Protein AF-A0A8S2GEE4-F1 (afdb_monomer)

Structure (mmCIF, N/CA/C/O backbone):
data_AF-A0A8S2GEE4-F1
#
_entry.id   AF-A0A8S2GEE4-F1
#
loop_
_atom_site.group_PDB
_atom_site.id
_atom_site.type_symbol
_atom_site.label_atom_id
_atom_site.label_alt_id
_atom_site.label_comp_id
_atom_site.label_asym_id
_atom_site.label_entity_id
_atom_site.label_seq_id
_atom_site.pdbx_PDB_ins_code
_atom_site.Cartn_x
_atom_site.Cartn_y
_atom_site.Cartn_z
_atom_site.occupancy
_atom_site.B_iso_or_equiv
_atom_site.auth_seq_id
_atom_site.auth_comp_id
_atom_site.auth_asym_id
_atom_site.auth_atom_id
_atom_site.pdbx_PDB_model_num
ATOM 1 N N . PHE A 1 1 ? 3.196 -9.574 0.896 1.00 97.12 1 PHE A N 1
ATOM 2 C CA . PHE A 1 1 ? 2.752 -9.248 -0.473 1.00 97.12 1 PHE A CA 1
ATOM 3 C C . PHE A 1 1 ? 3.661 -9.980 -1.449 1.00 97.12 1 PHE A C 1
ATOM 5 O O . PHE A 1 1 ? 4.773 -10.315 -1.057 1.00 97.12 1 PHE A O 1
ATOM 12 N N . SER A 1 2 ? 3.199 -10.262 -2.664 1.00 97.75 2 SER A N 1
ATOM 13 C CA . SER A 1 2 ? 4.023 -10.790 -3.757 1.00 97.75 2 SER A CA 1
ATOM 14 C C . SER A 1 2 ? 4.561 -9.650 -4.625 1.00 97.75 2 SER A C 1
ATOM 16 O O . SER A 1 2 ? 3.945 -8.586 -4.714 1.00 97.75 2 SER A O 1
ATOM 18 N N . LYS A 1 3 ? 5.728 -9.872 -5.235 1.00 97.31 3 LYS A N 1
ATOM 19 C CA . LYS A 1 3 ? 6.394 -8.955 -6.164 1.00 97.31 3 LYS A CA 1
ATOM 20 C C . LYS A 1 3 ? 7.126 -9.781 -7.218 1.00 97.31 3 LYS A C 1
ATOM 22 O O . LYS A 1 3 ? 7.893 -10.678 -6.865 1.00 97.31 3 LYS A O 1
ATOM 27 N N . GLU A 1 4 ? 6.897 -9.481 -8.488 1.00 96.50 4 GLU A N 1
ATOM 28 C CA . GLU A 1 4 ? 7.636 -10.094 -9.590 1.00 96.50 4 GLU A CA 1
ATOM 29 C C . GLU A 1 4 ? 9.113 -9.684 -9.579 1.00 96.50 4 GLU A C 1
ATOM 31 O O . GLU A 1 4 ? 9.457 -8.531 -9.324 1.00 96.50 4 GLU A O 1
ATOM 36 N N . LYS A 1 5 ? 10.003 -10.633 -9.889 1.00 93.25 5 LYS A N 1
ATOM 37 C CA . LYS A 1 5 ? 11.449 -10.364 -9.981 1.00 93.25 5 LYS A CA 1
ATOM 38 C C . LYS A 1 5 ? 11.800 -9.492 -11.190 1.00 93.25 5 LYS A C 1
ATOM 40 O O . LYS A 1 5 ? 12.704 -8.667 -11.108 1.00 93.25 5 LYS A O 1
ATOM 45 N N . HIS A 1 6 ? 11.080 -9.678 -12.296 1.00 91.88 6 HIS A N 1
ATOM 46 C CA . HIS A 1 6 ? 11.272 -8.952 -13.547 1.00 91.88 6 HIS A CA 1
ATOM 47 C C . HIS A 1 6 ? 9.916 -8.456 -14.039 1.00 91.88 6 HIS A C 1
ATOM 49 O O . HIS A 1 6 ? 9.164 -9.222 -14.626 1.00 91.88 6 HIS A O 1
ATOM 55 N N . CYS A 1 7 ? 9.615 -7.182 -13.786 1.00 90.81 7 CYS A N 1
ATOM 56 C CA . CYS A 1 7 ? 8.349 -6.566 -14.169 1.00 90.81 7 CYS A CA 1
ATOM 57 C C . CYS A 1 7 ? 8.607 -5.382 -15.119 1.00 90.81 7 CYS A C 1
ATOM 59 O O . CYS A 1 7 ? 9.086 -4.338 -14.659 1.00 90.81 7 CYS A O 1
ATOM 61 N N . PRO A 1 8 ? 8.298 -5.496 -16.426 1.00 89.69 8 PRO A N 1
ATOM 62 C CA . PRO A 1 8 ? 8.443 -4.396 -17.386 1.00 89.69 8 PRO A CA 1
ATOM 63 C C . PRO A 1 8 ? 7.652 -3.140 -16.989 1.00 89.69 8 PRO A C 1
ATOM 65 O O . PRO A 1 8 ? 8.101 -2.015 -17.200 1.00 89.69 8 PRO A O 1
ATOM 68 N N . GLN A 1 9 ? 6.491 -3.338 -16.363 1.00 91.62 9 GLN A N 1
ATOM 69 C CA . GLN A 1 9 ? 5.574 -2.299 -15.894 1.00 91.62 9 GLN A CA 1
ATOM 70 C C . GLN A 1 9 ? 6.020 -1.662 -14.569 1.00 91.62 9 GLN A C 1
ATOM 72 O O . GLN A 1 9 ? 5.404 -0.694 -14.121 1.00 91.62 9 GLN A O 1
ATOM 77 N N . LYS A 1 10 ? 7.095 -2.176 -13.950 1.00 91.44 10 LYS A N 1
ATOM 78 C CA . LYS A 1 10 ? 7.660 -1.698 -12.678 1.00 91.44 10 LYS A CA 1
ATOM 79 C C . LYS A 1 10 ? 6.651 -1.724 -11.528 1.00 91.44 10 LYS A C 1
ATOM 81 O O . LYS A 1 10 ? 6.608 -0.817 -10.692 1.00 91.44 10 LYS A O 1
ATOM 86 N N . TYR A 1 11 ? 5.838 -2.777 -11.461 1.00 96.31 11 TYR A N 1
ATOM 87 C CA . TYR A 1 11 ? 4.999 -2.998 -10.292 1.00 96.31 11 TYR A CA 1
ATOM 88 C C . TYR A 1 11 ? 5.863 -3.393 -9.097 1.00 96.31 11 TYR A C 1
ATOM 90 O O . TYR A 1 11 ? 6.632 -4.352 -9.145 1.00 96.31 11 TYR A O 1
ATOM 98 N N 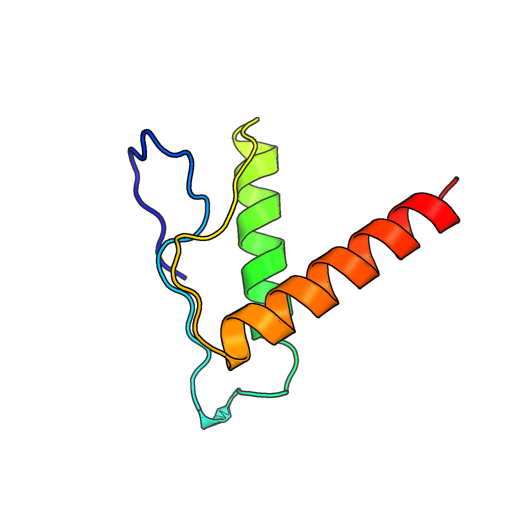. ASN A 1 12 ? 5.744 -2.641 -8.004 1.00 96.69 12 ASN A N 1
ATOM 99 C CA . ASN A 1 12 ? 6.449 -2.968 -6.763 1.00 96.69 12 ASN A CA 1
ATOM 100 C C . ASN A 1 12 ? 5.663 -3.920 -5.861 1.00 96.69 12 ASN A C 1
ATOM 102 O O . ASN A 1 12 ? 6.199 -4.406 -4.861 1.00 96.69 12 ASN A O 1
ATOM 106 N N . LEU A 1 13 ? 4.405 -4.175 -6.214 1.00 98.00 13 LEU A N 1
ATOM 107 C CA . LEU A 1 13 ? 3.497 -5.050 -5.505 1.00 98.00 13 LEU A CA 1
ATOM 108 C C . LEU A 1 13 ? 2.513 -5.664 -6.506 1.00 98.00 13 LEU A C 1
ATOM 110 O O . LEU A 1 13 ? 1.774 -4.925 -7.151 1.00 98.00 13 LEU A O 1
ATOM 114 N N . SER A 1 14 ? 2.488 -6.995 -6.590 1.00 96.62 14 SER A N 1
ATOM 115 C CA . SER A 1 14 ? 1.552 -7.754 -7.433 1.00 96.62 14 SER A CA 1
ATOM 116 C C . SER A 1 14 ? 0.269 -8.074 -6.660 1.00 96.62 14 SER A C 1
ATOM 118 O O . SER A 1 14 ? -0.811 -7.585 -6.969 1.00 96.62 14 SER A O 1
ATOM 120 N N .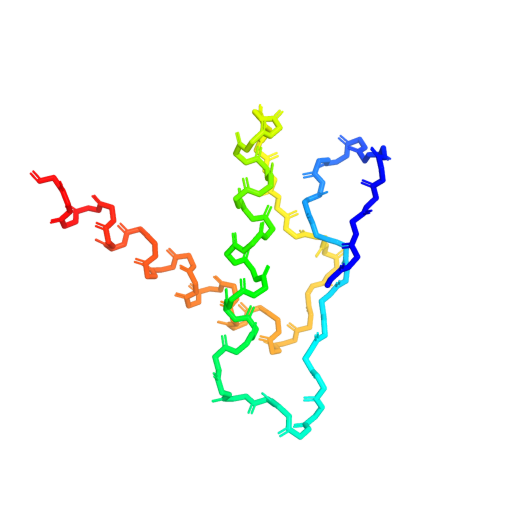 CYS A 1 15 ? 0.374 -8.814 -5.549 1.00 97.12 15 CYS A N 1
ATOM 121 C CA . CYS A 1 15 ? -0.763 -9.096 -4.667 1.00 97.12 15 CYS A CA 1
ATOM 122 C C . CYS A 1 15 ? -0.437 -8.793 -3.205 1.00 97.12 15 CYS A C 1
ATOM 124 O O . CYS A 1 15 ? 0.636 -9.114 -2.686 1.00 97.12 15 CYS A O 1
ATOM 126 N N . ILE A 1 16 ? -1.408 -8.229 -2.490 1.00 97.50 16 ILE A N 1
ATOM 127 C CA . ILE A 1 16 ? -1.331 -7.958 -1.055 1.00 97.50 16 ILE A CA 1
ATOM 128 C C . ILE A 1 16 ? -2.525 -8.575 -0.342 1.00 97.50 16 ILE A C 1
ATOM 130 O O . ILE A 1 16 ? -3.662 -8.471 -0.788 1.00 97.50 16 ILE A O 1
ATOM 134 N N . MET A 1 17 ? -2.253 -9.195 0.800 1.00 96.94 17 MET A N 1
ATOM 135 C CA . MET A 1 17 ? -3.268 -9.760 1.672 1.00 96.94 17 MET A CA 1
ATOM 136 C C . MET A 1 17 ? -2.845 -9.535 3.119 1.00 96.94 17 MET A C 1
ATOM 138 O O . MET A 1 17 ? -1.670 -9.660 3.467 1.00 96.94 17 MET A O 1
ATOM 142 N N . VAL A 1 18 ? -3.824 -9.205 3.951 1.00 97.25 18 VAL A N 1
ATOM 143 C CA . VAL A 1 18 ? -3.733 -9.311 5.404 1.00 97.25 18 VAL A CA 1
ATOM 144 C C . VAL A 1 18 ? -4.724 -10.389 5.814 1.00 97.25 18 VAL A C 1
ATOM 146 O O . VAL A 1 18 ? -5.882 -10.336 5.387 1.00 97.25 18 VAL A O 1
ATOM 149 N N . LEU A 1 19 ? -4.273 -11.346 6.629 1.00 97.25 19 LEU A N 1
ATOM 150 C CA . LEU A 1 19 ? -5.129 -12.417 7.140 1.00 97.25 19 LEU A CA 1
ATOM 151 C C . LEU A 1 19 ? -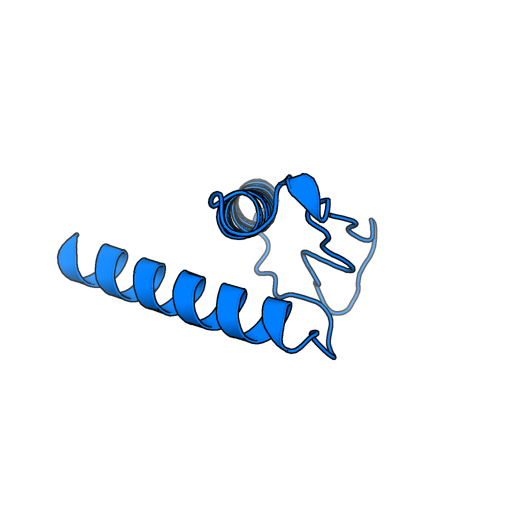6.402 -11.829 7.778 1.00 97.25 19 LEU A C 1
ATOM 153 O O . LEU A 1 19 ? -6.291 -10.814 8.474 1.00 97.25 19 LEU A O 1
ATOM 157 N N . PRO A 1 20 ? -7.591 -12.430 7.579 1.00 96.44 20 PRO A N 1
ATOM 158 C CA . PRO A 1 20 ? -8.863 -11.860 8.038 1.00 96.44 20 PRO A CA 1
ATOM 159 C C . PRO A 1 20 ? -8.885 -11.457 9.522 1.00 96.44 20 PRO A C 1
ATOM 161 O O . PRO A 1 20 ? -9.295 -10.349 9.858 1.00 96.44 20 PRO A O 1
ATOM 164 N N . ASN A 1 21 ? -8.338 -12.296 10.406 1.00 96.94 21 ASN A N 1
ATOM 165 C CA . ASN A 1 21 ? -8.209 -12.056 11.855 1.00 96.94 21 ASN A CA 1
ATOM 166 C C . ASN A 1 21 ? -7.231 -10.918 12.243 1.00 96.94 21 ASN A C 1
ATOM 168 O O . ASN A 1 21 ? -7.198 -10.455 13.391 1.00 96.94 21 ASN A O 1
ATOM 172 N N . CYS A 1 22 ? -6.429 -10.458 11.289 1.00 96.50 22 CYS A N 1
ATOM 173 C CA . CYS A 1 22 ? -5.439 -9.399 11.446 1.00 96.50 22 CYS A CA 1
ATOM 174 C C . CYS A 1 22 ? -5.843 -8.104 10.722 1.00 96.50 22 CYS A C 1
ATOM 176 O O . CYS A 1 22 ? -5.129 -7.103 10.796 1.00 96.50 22 CYS A O 1
ATOM 178 N N . GLN A 1 23 ? -6.978 -8.075 10.023 1.00 94.81 23 GLN A N 1
ATOM 179 C CA . GLN A 1 23 ? -7.429 -6.872 9.326 1.00 94.81 23 GLN A CA 1
ATOM 180 C C . GLN A 1 23 ? -7.745 -5.727 10.300 1.00 94.81 23 GLN A C 1
ATOM 182 O O . GLN A 1 23 ? -7.967 -5.930 11.491 1.00 94.81 23 GLN A O 1
ATOM 187 N N . ARG A 1 24 ? -7.736 -4.490 9.784 1.00 92.75 24 ARG A N 1
ATOM 188 C CA . ARG A 1 24 ? -8.023 -3.245 10.532 1.00 92.75 24 ARG A CA 1
ATOM 189 C C . ARG A 1 24 ? -7.073 -2.923 11.703 1.00 92.75 24 ARG A C 1
ATOM 191 O O . ARG A 1 24 ? -7.293 -1.940 12.394 1.00 92.75 24 ARG A O 1
ATOM 198 N N . LYS A 1 25 ? -5.968 -3.662 11.863 1.00 95.75 25 LYS A N 1
ATOM 199 C CA . LYS A 1 25 ? -4.895 -3.398 12.849 1.00 95.75 25 LYS A CA 1
ATOM 200 C C . LYS A 1 25 ? -3.698 -2.612 12.281 1.00 95.75 25 LYS A C 1
ATOM 202 O O . LYS A 1 25 ? -2.637 -2.560 12.886 1.00 95.75 25 LYS A O 1
ATOM 207 N N . GLY A 1 26 ? -3.829 -2.044 11.079 1.00 94.75 26 GLY A N 1
ATOM 208 C CA . GLY A 1 26 ? -2.766 -1.265 10.423 1.00 94.75 26 GLY A CA 1
ATOM 209 C C . GLY A 1 26 ? -1.754 -2.070 9.593 1.00 94.75 26 GLY A C 1
ATOM 210 O O . GLY A 1 26 ? -0.975 -1.471 8.852 1.00 94.75 26 GLY A O 1
ATOM 211 N N . TYR A 1 27 ? -1.799 -3.408 9.609 1.00 97.50 27 TYR A N 1
ATOM 212 C CA . TYR A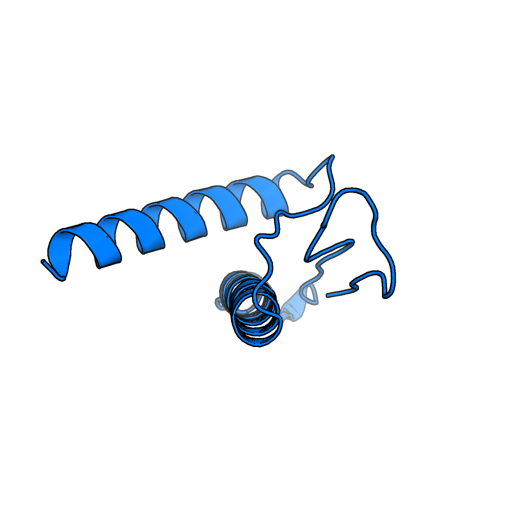 1 27 ? -0.839 -4.236 8.860 1.00 97.50 27 TYR A CA 1
ATOM 213 C C . TYR A 1 27 ? -0.871 -4.021 7.341 1.00 97.50 27 TYR A C 1
ATOM 215 O O . TYR A 1 27 ? 0.167 -4.106 6.695 1.00 97.50 27 TYR A O 1
ATOM 223 N N . GLY A 1 28 ? -2.027 -3.687 6.758 1.00 97.19 28 GLY A N 1
ATOM 224 C CA . GLY A 1 28 ? -2.114 -3.388 5.322 1.00 97.19 28 GLY A CA 1
ATOM 225 C C . GLY A 1 28 ? -1.254 -2.181 4.943 1.00 97.19 28 GLY A C 1
ATOM 226 O O . GLY A 1 28 ? -0.448 -2.250 4.021 1.00 97.19 28 GLY A O 1
ATOM 227 N N . ARG A 1 29 ? -1.345 -1.107 5.734 1.00 96.88 29 ARG A N 1
ATOM 228 C CA . ARG A 1 29 ? -0.521 0.093 5.571 1.00 96.88 29 ARG A CA 1
ATOM 229 C C . ARG A 1 29 ? 0.966 -0.204 5.772 1.00 96.88 29 ARG A C 1
ATOM 231 O O . ARG A 1 29 ? 1.786 0.304 5.016 1.00 96.88 29 ARG A O 1
ATOM 238 N N . PHE A 1 30 ? 1.304 -1.036 6.757 1.00 97.81 30 PHE A N 1
ATOM 239 C CA . PHE A 1 30 ? 2.681 -1.477 6.993 1.00 97.81 30 PHE A CA 1
ATOM 240 C C . PHE A 1 30 ? 3.267 -2.226 5.786 1.00 97.81 30 PHE A C 1
ATOM 242 O O . PHE A 1 30 ? 4.378 -1.935 5.352 1.00 97.81 30 PHE A O 1
ATOM 249 N N . LEU A 1 31 ? 2.509 -3.155 5.201 1.00 98.31 31 LEU A N 1
ATOM 250 C CA . LEU A 1 31 ? 2.945 -3.902 4.020 1.00 98.31 31 LEU A CA 1
ATOM 251 C C . LEU A 1 31 ? 3.121 -2.995 2.791 1.00 98.31 31 LEU A C 1
ATOM 253 O O . LEU A 1 31 ? 4.082 -3.173 2.043 1.00 98.31 31 LEU A O 1
ATOM 257 N N . ILE A 1 32 ? 2.239 -2.008 2.605 1.00 98.25 32 ILE A N 1
ATOM 258 C CA . ILE A 1 32 ? 2.379 -1.002 1.540 1.00 98.25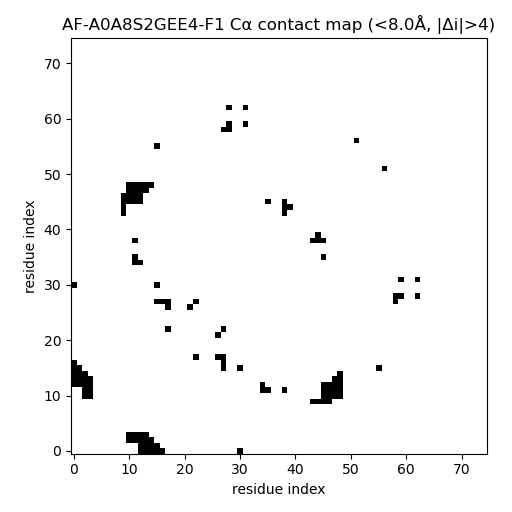 32 ILE A CA 1
ATOM 259 C C . ILE A 1 32 ? 3.649 -0.169 1.752 1.00 98.25 32 ILE A C 1
ATOM 261 O O . ILE A 1 32 ? 4.441 -0.032 0.822 1.00 98.25 32 ILE A O 1
ATOM 265 N N . GLU A 1 33 ? 3.893 0.333 2.966 1.00 97.88 33 GLU A N 1
ATOM 266 C CA . GLU A 1 33 ? 5.125 1.061 3.304 1.00 97.88 33 GLU A CA 1
ATOM 267 C C . GLU A 1 33 ? 6.367 0.238 2.946 1.00 97.88 33 GLU A C 1
ATOM 269 O O . GLU A 1 33 ? 7.256 0.725 2.249 1.00 97.88 33 GLU A O 1
ATOM 274 N N . LEU A 1 34 ? 6.403 -1.032 3.360 1.00 98.25 34 LEU A N 1
ATOM 275 C CA . LEU A 1 34 ? 7.520 -1.928 3.079 1.00 98.25 34 LEU A CA 1
ATOM 276 C C . LEU A 1 34 ? 7.772 -2.087 1.570 1.00 98.25 34 LEU A C 1
ATOM 278 O O . LEU A 1 34 ? 8.926 -2.061 1.145 1.00 98.25 34 LEU A O 1
ATOM 282 N N . SER A 1 35 ? 6.721 -2.183 0.748 1.00 98.06 35 SER A N 1
ATOM 283 C CA . SER A 1 35 ? 6.863 -2.265 -0.716 1.00 98.06 35 SER A CA 1
ATOM 284 C C . SER A 1 35 ? 7.537 -1.022 -1.321 1.00 98.06 35 SER A C 1
ATOM 286 O O . SER A 1 35 ? 8.416 -1.136 -2.183 1.00 98.06 35 SER A O 1
ATOM 288 N N . TYR A 1 36 ? 7.217 0.172 -0.811 1.00 97.69 36 TYR A N 1
ATOM 289 C CA . TYR A 1 36 ? 7.857 1.421 -1.231 1.00 97.69 36 TYR A CA 1
ATOM 290 C C . TYR A 1 36 ? 9.287 1.552 -0.704 1.00 97.69 36 TYR A C 1
ATOM 292 O O . TYR A 1 36 ? 10.153 2.046 -1.424 1.00 97.69 36 TYR A O 1
ATOM 300 N N . LEU A 1 37 ? 9.572 1.072 0.510 1.00 97.38 37 LEU A N 1
ATOM 301 C CA . LEU A 1 37 ? 10.9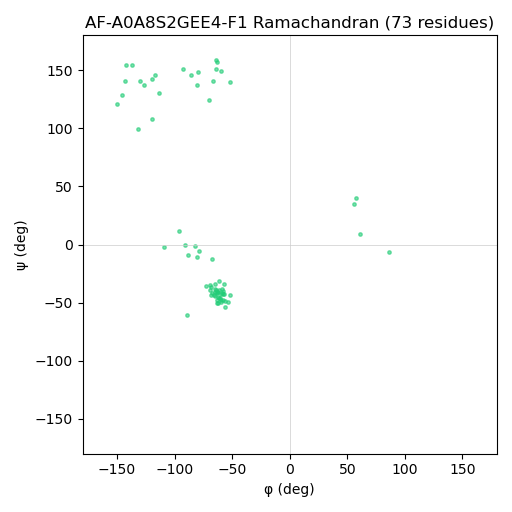34 1.044 1.051 1.00 97.38 37 LEU A CA 1
ATOM 302 C C . LEU A 1 37 ? 11.861 0.153 0.217 1.00 97.38 37 LEU A C 1
ATOM 304 O O . LEU A 1 37 ? 12.996 0.548 -0.046 1.00 97.38 37 LEU A O 1
ATOM 308 N N . LEU A 1 38 ? 11.375 -1.008 -0.238 1.00 97.19 38 LEU A N 1
ATOM 309 C CA . LEU A 1 38 ? 12.118 -1.861 -1.170 1.00 97.19 38 LEU A CA 1
ATOM 310 C C . LEU A 1 38 ? 12.361 -1.149 -2.502 1.00 97.19 38 LEU A C 1
ATOM 312 O O . LEU A 1 38 ? 13.492 -1.127 -2.972 1.00 97.19 38 LEU A O 1
ATOM 316 N N . SER A 1 39 ? 11.335 -0.496 -3.054 1.00 96.50 39 SER A N 1
ATOM 317 C CA . SER A 1 39 ? 11.458 0.278 -4.302 1.00 96.50 39 SER A CA 1
ATOM 318 C C . SER A 1 39 ? 12.522 1.378 -4.179 1.00 96.50 39 SER A C 1
ATOM 320 O O . SER A 1 39 ? 13.375 1.529 -5.049 1.00 96.50 39 SER A O 1
ATOM 322 N N . ARG A 1 40 ? 12.548 2.088 -3.042 1.00 95.94 40 ARG A N 1
ATOM 323 C CA . ARG A 1 40 ? 13.570 3.099 -2.737 1.00 95.94 40 ARG A CA 1
ATOM 324 C C . ARG A 1 40 ? 14.971 2.498 -2.642 1.00 95.94 40 ARG A C 1
ATOM 326 O O . ARG A 1 40 ? 15.911 3.098 -3.145 1.00 95.94 40 ARG A O 1
ATOM 333 N N . LYS A 1 41 ? 15.116 1.330 -2.009 1.00 97.12 41 LYS A N 1
ATOM 334 C CA . LYS A 1 41 ? 16.404 0.623 -1.910 1.00 97.12 41 LYS A CA 1
ATOM 335 C C . LYS A 1 41 ? 16.910 0.152 -3.277 1.00 97.12 41 LYS A C 1
ATOM 337 O O . LYS A 1 41 ? 18.111 0.145 -3.509 1.00 97.12 41 LYS A O 1
ATOM 342 N N . GLU A 1 42 ? 15.999 -0.222 -4.167 1.00 95.62 42 GLU A N 1
ATOM 343 C CA . GLU A 1 42 ? 16.292 -0.628 -5.545 1.00 95.62 42 GLU A CA 1
ATOM 344 C C . GLU A 1 42 ? 16.460 0.559 -6.506 1.00 95.62 42 GLU A C 1
ATOM 346 O O . GLU A 1 42 ? 16.739 0.344 -7.682 1.00 95.62 42 GLU A O 1
ATOM 351 N N . TRP A 1 43 ? 16.298 1.800 -6.026 1.00 94.19 43 TRP A N 1
ATOM 352 C CA . TRP A 1 43 ? 16.319 3.018 -6.845 1.00 94.19 43 TRP A CA 1
ATOM 353 C C . TRP A 1 43 ? 15.298 3.002 -7.991 1.00 94.19 43 TRP A C 1
ATOM 355 O O . TRP A 1 43 ? 15.536 3.537 -9.073 1.00 94.19 43 T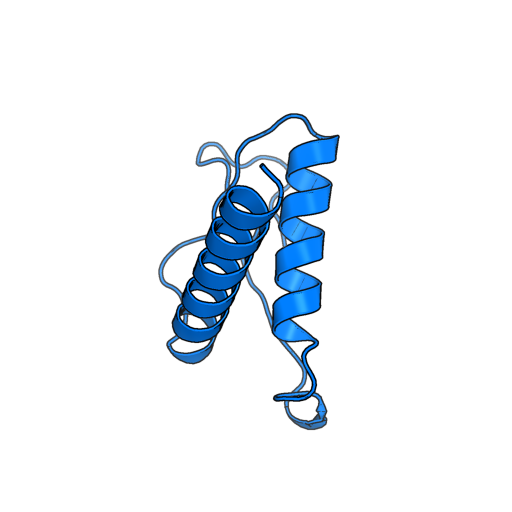RP A O 1
ATOM 365 N N . GLN A 1 44 ? 14.133 2.398 -7.751 1.00 92.81 44 GLN A N 1
ATOM 366 C CA . GLN A 1 44 ? 13.045 2.310 -8.719 1.00 92.81 44 GLN A CA 1
ATOM 367 C C . GLN A 1 44 ? 11.777 2.978 -8.193 1.00 92.81 44 GLN A C 1
ATOM 369 O O . GLN A 1 44 ? 11.428 2.885 -7.015 1.00 92.81 44 GLN A O 1
ATOM 374 N N . VAL A 1 45 ? 11.056 3.637 -9.097 1.00 93.62 45 VAL A N 1
ATOM 375 C CA . VAL A 1 45 ? 9.676 4.060 -8.846 1.00 93.62 45 VAL A CA 1
ATOM 376 C C . VAL A 1 45 ? 8.771 2.857 -9.081 1.00 93.62 45 VAL A C 1
ATOM 378 O O . VAL A 1 45 ? 8.955 2.136 -10.059 1.00 93.62 45 VAL A O 1
ATOM 381 N N . GLY A 1 46 ? 7.798 2.654 -8.195 1.00 93.75 46 GLY A N 1
ATOM 382 C CA . GLY A 1 46 ? 6.876 1.533 -8.284 1.00 93.75 46 GLY A CA 1
ATOM 383 C C . GLY A 1 46 ? 5.453 1.894 -7.886 1.00 93.75 46 GLY A C 1
ATOM 384 O O . GLY A 1 46 ? 5.205 2.826 -7.117 1.00 93.75 46 GLY A O 1
ATOM 385 N N . THR A 1 47 ? 4.517 1.133 -8.433 1.00 95.56 47 THR A N 1
ATOM 386 C CA . THR A 1 47 ? 3.075 1.252 -8.200 1.00 95.56 47 THR A CA 1
ATOM 387 C C . THR A 1 47 ? 2.479 -0.148 -8.024 1.00 95.56 47 THR A C 1
ATOM 389 O O . THR A 1 47 ? 3.082 -1.104 -8.521 1.00 95.56 47 THR A O 1
ATOM 392 N N . PRO A 1 48 ? 1.345 -0.326 -7.322 1.00 97.38 48 PRO A N 1
ATOM 393 C CA . PRO A 1 48 ? 0.679 -1.622 -7.305 1.00 97.38 48 PRO A CA 1
ATOM 394 C C . PRO A 1 48 ? 0.170 -2.027 -8.691 1.00 97.38 48 PRO A C 1
ATOM 396 O O . PRO A 1 48 ? -0.218 -1.182 -9.506 1.00 97.38 48 PRO A O 1
ATOM 399 N N . GLU A 1 49 ? 0.106 -3.335 -8.912 1.00 96.75 49 GLU A N 1
ATOM 400 C CA . GLU A 1 49 ? -0.603 -3.940 -10.034 1.00 96.75 49 GLU A CA 1
ATOM 401 C C . GLU A 1 49 ? -2.103 -3.585 -10.001 1.00 96.75 49 GLU A C 1
ATOM 403 O O . GLU A 1 49 ? -2.700 -3.359 -8.941 1.00 96.75 49 GLU A O 1
ATOM 408 N N . LYS A 1 50 ? -2.716 -3.494 -11.185 1.00 93.69 50 LYS A N 1
ATOM 409 C CA . LYS A 1 50 ? -4.140 -3.185 -11.364 1.00 93.69 50 LYS A CA 1
ATOM 410 C C . LYS A 1 50 ? -4.847 -4.378 -12.024 1.00 93.69 50 LYS A C 1
ATOM 412 O O . LYS A 1 50 ? -4.258 -4.975 -12.918 1.00 93.69 50 LYS A O 1
ATOM 417 N N . PRO A 1 51 ? -6.121 -4.653 -11.688 1.00 95.81 51 PRO A N 1
ATOM 418 C CA . PRO A 1 51 ? -6.988 -3.888 -10.788 1.00 95.81 51 PRO A CA 1
ATOM 419 C C . PRO A 1 51 ? -6.725 -4.156 -9.295 1.00 95.81 51 PRO A C 1
ATOM 421 O O . PRO A 1 51 ? -6.387 -5.261 -8.891 1.00 95.81 51 PRO A O 1
ATOM 424 N N . LEU A 1 52 ? -6.945 -3.134 -8.460 1.00 95.38 52 LEU A N 1
ATOM 425 C CA . LEU A 1 52 ? -6.945 -3.269 -6.999 1.00 95.38 52 LEU A CA 1
ATOM 426 C C . LEU A 1 52 ? -8.326 -3.698 -6.491 1.00 95.38 52 LEU A C 1
ATOM 428 O O . LEU A 1 52 ? -9.343 -3.220 -6.997 1.00 95.38 52 LEU A O 1
ATOM 432 N N . SER A 1 53 ? -8.352 -4.500 -5.422 1.00 96.06 53 SER A N 1
ATOM 433 C CA . SER A 1 53 ? -9.575 -4.738 -4.643 1.00 96.06 53 SER A CA 1
ATOM 434 C C . SER A 1 53 ? -10.073 -3.447 -3.984 1.00 96.06 53 SER A C 1
ATOM 436 O O . SER A 1 53 ? -9.277 -2.545 -3.717 1.00 96.06 53 SER A O 1
ATOM 438 N N . ASP A 1 54 ? -11.364 -3.358 -3.652 1.00 95.88 54 ASP A N 1
ATOM 439 C CA . ASP A 1 54 ? -11.947 -2.154 -3.030 1.00 95.88 54 ASP A CA 1
ATOM 440 C C . ASP A 1 54 ? -11.240 -1.773 -1.723 1.00 95.88 54 ASP A C 1
ATOM 442 O O . ASP A 1 54 ? -10.889 -0.611 -1.491 1.00 95.88 54 ASP A O 1
ATOM 446 N N . LEU A 1 55 ? -10.944 -2.775 -0.887 1.00 95.25 55 LEU A N 1
ATOM 447 C CA . LEU A 1 55 ? -10.175 -2.582 0.340 1.00 95.25 55 LEU A CA 1
ATOM 448 C C . LEU A 1 55 ? -8.734 -2.144 0.040 1.00 95.25 55 LEU A C 1
ATOM 450 O O . LEU A 1 55 ? -8.203 -1.265 0.723 1.00 95.25 55 LEU A O 1
ATOM 454 N N . GLY A 1 56 ? -8.105 -2.738 -0.978 1.00 96.25 56 GLY A N 1
ATOM 455 C CA . GLY A 1 56 ? -6.766 -2.369 -1.429 1.00 96.25 56 GLY A CA 1
ATOM 456 C C . GLY A 1 56 ? -6.709 -0.910 -1.874 1.00 96.25 56 GLY A C 1
ATOM 457 O O . GLY A 1 56 ? -5.881 -0.154 -1.372 1.00 96.25 56 GLY A O 1
ATOM 458 N N . ARG A 1 57 ? -7.646 -0.492 -2.732 1.00 97.12 57 ARG A N 1
ATOM 459 C CA . ARG A 1 57 ? -7.770 0.877 -3.249 1.00 97.12 57 ARG A CA 1
ATOM 460 C C . ARG A 1 57 ? -7.883 1.896 -2.119 1.00 97.12 57 ARG A C 1
ATOM 462 O O . ARG A 1 57 ? -7.041 2.784 -2.025 1.00 97.12 57 ARG A O 1
ATOM 469 N N . LYS A 1 58 ? -8.831 1.699 -1.197 1.00 96.44 58 LYS A N 1
ATOM 470 C CA . LYS A 1 58 ? -9.014 2.587 -0.036 1.00 96.44 58 LYS A CA 1
ATOM 471 C C . LYS A 1 58 ? -7.759 2.659 0.843 1.00 96.44 58 LYS A C 1
ATOM 473 O O . LYS A 1 58 ? -7.404 3.719 1.361 1.00 96.44 58 LYS A O 1
ATOM 478 N N . THR A 1 59 ? -7.055 1.540 1.016 1.00 96.69 59 THR A N 1
ATOM 479 C CA . THR A 1 59 ? -5.812 1.509 1.805 1.00 96.69 59 THR A CA 1
ATOM 480 C C . THR A 1 59 ? -4.677 2.269 1.104 1.00 96.69 59 THR A C 1
ATOM 482 O O . THR A 1 59 ? -3.935 2.991 1.765 1.00 96.69 59 THR A O 1
ATOM 485 N N . TYR A 1 60 ? -4.554 2.162 -0.221 1.00 97.69 60 TYR A N 1
ATOM 486 C CA . TYR A 1 60 ? -3.562 2.912 -0.999 1.00 97.69 60 TYR A CA 1
ATOM 487 C C . TYR A 1 60 ? -3.849 4.418 -1.032 1.00 97.69 60 TYR A C 1
ATOM 489 O O . TYR A 1 60 ? -2.936 5.207 -0.803 1.00 97.69 60 TYR A O 1
ATOM 497 N N . GLU A 1 61 ? -5.104 4.825 -1.234 1.00 97.44 61 GLU A N 1
ATOM 498 C CA . GLU A 1 61 ? -5.509 6.240 -1.226 1.00 97.44 61 GLU A CA 1
ATOM 499 C C . GLU A 1 61 ? -5.195 6.907 0.118 1.00 97.44 61 GLU A C 1
ATOM 501 O O . GLU A 1 61 ? -4.553 7.957 0.168 1.00 97.44 61 GLU A O 1
ATOM 506 N N . THR A 1 62 ? -5.571 6.258 1.225 1.00 97.12 62 THR A N 1
ATOM 507 C CA . THR A 1 62 ? -5.253 6.752 2.575 1.00 97.12 62 THR A CA 1
ATOM 508 C C . THR A 1 62 ? -3.746 6.786 2.844 1.00 97.12 62 THR A C 1
ATOM 510 O O . THR A 1 62 ? -3.252 7.737 3.454 1.00 97.12 62 THR A O 1
ATOM 513 N N . TYR A 1 63 ? -2.993 5.786 2.371 1.00 97.69 63 TYR A N 1
ATOM 514 C CA . TYR A 1 63 ? -1.534 5.757 2.479 1.00 97.69 63 TYR A CA 1
ATOM 515 C C . TYR A 1 63 ? -0.874 6.922 1.729 1.00 97.69 63 TYR A C 1
ATOM 517 O O . TYR A 1 63 ? -0.057 7.635 2.316 1.00 97.69 63 TYR A O 1
ATOM 525 N N . TRP A 1 64 ? -1.232 7.141 0.460 1.00 97.62 64 TRP A N 1
ATOM 526 C CA . TRP A 1 64 ? -0.663 8.220 -0.349 1.00 97.62 64 TRP A CA 1
ATOM 527 C C . TRP A 1 64 ? -1.031 9.592 0.204 1.00 97.62 64 TRP A C 1
ATOM 529 O O . TRP A 1 64 ? -0.141 10.425 0.361 1.00 97.62 64 TRP A O 1
ATOM 539 N N . GLY A 1 65 ? -2.294 9.801 0.587 1.00 97.94 65 GLY A N 1
ATOM 540 C CA . GLY A 1 65 ? -2.734 11.048 1.213 1.00 97.94 65 GLY A CA 1
ATOM 541 C C . GLY A 1 65 ? -1.919 11.378 2.464 1.00 97.94 65 GLY A C 1
ATOM 542 O O . GLY A 1 65 ? -1.365 12.469 2.576 1.00 97.94 65 GLY A O 1
ATOM 543 N N . PHE A 1 66 ? -1.742 10.403 3.365 1.00 96.75 66 PHE A N 1
ATOM 544 C CA . PHE A 1 66 ? -0.904 10.587 4.552 1.00 96.75 66 PHE A CA 1
ATOM 545 C C . PHE A 1 66 ? 0.549 10.928 4.199 1.00 96.75 66 PHE A C 1
ATOM 547 O O . PHE A 1 66 ? 1.158 11.779 4.845 1.00 96.75 66 PHE A O 1
ATOM 554 N N . LYS A 1 67 ? 1.131 10.253 3.203 1.00 96.31 67 LYS A N 1
ATOM 555 C CA . LYS A 1 67 ? 2.527 10.471 2.801 1.00 96.31 67 LYS A CA 1
ATOM 556 C C . LYS A 1 67 ? 2.756 11.857 2.221 1.00 96.31 67 LYS A C 1
ATOM 558 O O . LYS A 1 67 ? 3.740 12.487 2.593 1.00 96.31 67 LYS A O 1
ATOM 563 N N . ILE A 1 68 ? 1.848 12.325 1.369 1.00 96.69 68 ILE A N 1
ATOM 564 C CA . ILE A 1 68 ? 1.909 13.663 0.776 1.00 96.69 68 ILE A CA 1
ATOM 565 C C . ILE A 1 68 ? 1.801 14.721 1.873 1.00 96.69 68 ILE A C 1
ATOM 567 O O . ILE A 1 68 ? 2.675 15.574 1.971 1.00 96.69 68 ILE A O 1
ATOM 571 N N . ILE A 1 69 ? 0.798 14.620 2.753 1.00 97.56 69 ILE A N 1
ATOM 572 C CA . ILE A 1 69 ? 0.623 15.562 3.870 1.00 97.56 69 ILE A CA 1
ATOM 573 C C . ILE A 1 69 ? 1.869 15.588 4.756 1.00 97.56 69 ILE A C 1
ATOM 575 O O . ILE A 1 69 ? 2.384 16.658 5.061 1.00 97.56 69 ILE A O 1
ATOM 579 N N . LYS A 1 70 ? 2.392 14.414 5.136 1.00 96.31 70 LYS A N 1
ATOM 580 C CA . LYS A 1 70 ? 3.607 14.329 5.952 1.00 96.31 70 LYS A CA 1
ATOM 581 C C . LYS A 1 70 ? 4.794 15.011 5.271 1.00 96.31 70 LYS A C 1
ATOM 583 O O . LYS A 1 70 ? 5.551 15.681 5.958 1.00 96.31 70 LYS A O 1
ATOM 588 N N . GLN A 1 71 ? 4.952 14.828 3.960 1.00 95.12 71 GLN A N 1
ATOM 589 C CA . GLN A 1 71 ? 6.047 15.433 3.208 1.00 95.12 71 GLN A CA 1
ATOM 590 C C . GLN A 1 71 ? 5.912 16.960 3.132 1.00 95.12 71 GLN A C 1
ATOM 592 O O . GLN A 1 71 ? 6.902 17.658 3.316 1.00 95.12 71 GLN A O 1
ATOM 597 N N . LEU A 1 72 ? 4.699 17.474 2.911 1.00 95.88 72 LEU A N 1
ATOM 598 C CA . LEU A 1 72 ? 4.430 18.914 2.839 1.00 95.88 72 LEU A CA 1
ATOM 599 C C . LEU A 1 72 ? 4.603 19.619 4.189 1.00 95.88 72 LEU A C 1
ATOM 601 O O . LEU A 1 72 ? 5.081 20.743 4.222 1.00 95.88 72 LEU A O 1
ATOM 605 N N . LEU A 1 73 ? 4.237 18.961 5.293 1.00 95.69 73 LEU A N 1
ATOM 606 C CA . LEU A 1 73 ? 4.397 19.499 6.652 1.00 95.69 73 LEU A CA 1
ATOM 607 C C . LEU A 1 73 ? 5.818 19.343 7.213 1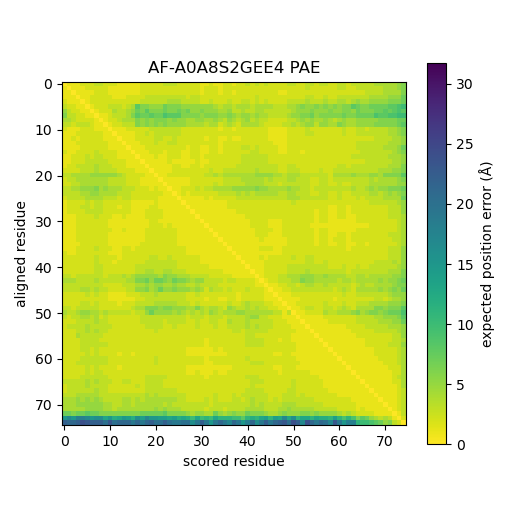.00 95.69 73 LEU A C 1
ATOM 609 O O . LEU A 1 73 ? 6.103 19.853 8.290 1.00 95.69 73 LEU A O 1
ATOM 613 N N . SER A 1 74 ? 6.678 18.574 6.542 1.00 87.81 74 SER A N 1
ATOM 614 C CA . SER A 1 74 ? 8.090 18.419 6.918 1.00 87.81 74 SER A CA 1
ATOM 615 C C . SER A 1 74 ? 9.024 19.428 6.244 1.00 87.81 74 SER A C 1
ATOM 617 O O . SER A 1 74 ? 10.231 19.365 6.472 1.00 87.81 74 SER A O 1
ATOM 619 N N . CYS A 1 75 ? 8.472 20.305 5.403 1.00 53.84 75 CYS A N 1
ATOM 620 C CA . CYS A 1 75 ? 9.131 21.507 4.901 1.00 53.84 75 CYS A CA 1
ATOM 621 C C . CYS A 1 75 ? 8.950 22.652 5.899 1.00 53.84 75 CYS A C 1
ATOM 623 O O . CYS A 1 75 ? 9.914 23.435 6.034 1.00 53.84 75 CYS A O 1
#

Sequence (75 aa):
FSKEKHCPQKYNLSCIMVLPNCQRKGYGRFLIELSYLLSRKEWQVGTPEKPLSDLGRKTYETYWGFKIIKQLLSC

Nearest PDB structures (foldseek):
  2ozu-assembly1_A  TM=9.989E-01  e=9.319E-07  Homo sapiens
  6pdg-assembly1_A  TM=9.825E-01  e=8.417E-06  Homo sapiens
  2ou2-assembly1_A  TM=9.951E-01  e=1.108E-05  Homo sapiens
  6ba2-assembly1_A  TM=9.825E-01  e=1.108E-05  Homo sapiens
  5j9q-assembly1_E  TM=9.903E-01  e=2.205E-05  Saccharomyces cerevisiae S288C

Foldseek 3Di:
DDDDPDDPQQALEEDDDDPPVCPPVCVLLVVVVVSVVVCVVVVHDHDYDDDDDPVNVVSVVVSVVVVVVVVVVVD

Secondary structure (DSSP, 8-state):
----SS-TT-EEES-----GGGTTSSHHHHHHHHHHHHHHHTT---EE-SSPPHHHHHHHHHHHHHHHHHHHTT-

Mean predicted aligned error: 2.83 Å

InterPro domains:
  IPR002717 Histone acetyltransferase domain, MYST-type [PF01853] (1-73)
  IPR002717 Histone acetyltransferase domain, MYST-type [PS51726] (1-75)
  IPR016181 Acyl-CoA N-acyltransferase [SSF55729] (1-74)
  IPR050603 MYST family histone acetyltransferases [PTHR10615] (1-72)

pLDDT: mean 95.42, std 5.26, range [53.84, 98.31]

Solvent-accessible surface area (backb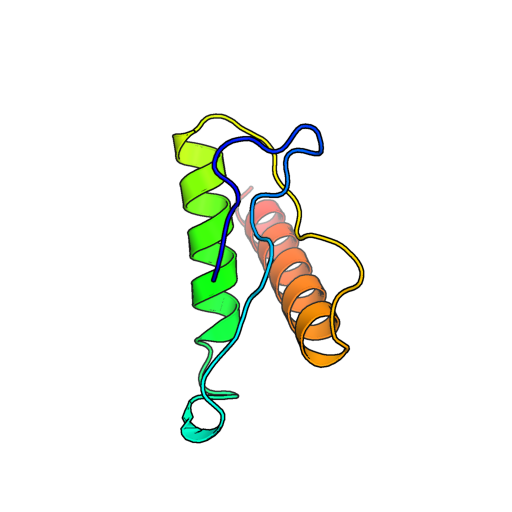one atoms only — not comparable to full-atom values): 4574 Å² total; per-residue (Å²): 109,44,58,65,93,80,48,96,85,34,41,45,29,61,48,78,81,64,59,79,97,52,55,95,71,56,55,62,58,52,55,53,52,50,37,52,53,51,25,58,76,70,75,44,81,59,44,70,45,80,86,64,52,74,71,52,45,56,49,49,53,55,49,51,53,52,49,53,52,53,55,64,73,71,110

Radius of gyration: 12.84 Å; Cα contacts (8 Å, |Δi|>4): 63; chains: 1; bounding box: 28×34×30 Å

Organism: NCBI:txid1234261